Protein 6HX0 (pdb70)

Solvent-accessible surface area: 8229 Å² total; per-residue (Å²): 204,131,67,90,43,102,104,132,20,102,1,21,55,16,0,1,0,0,41,127,88,64,12,84,22,92,30,89,107,79,27,124,23,38,42,83,29,76,0,39,72,70,57,139,115,23,14,49,16,124,30,109,141,118,53,12,22,0,40,46,54,0,10,50,98,56,33,188,122,57,121,132,25,80,15,77,0,93,0,52,49,40,174,73,0,93,0,1,0,5,53,35,58,129,4,102,75,58,138,54,52,111,40,32,10,90,57,174,26,42,12,48,43,91,194,121,31,24,2,26,3,137,33,117,146,75,20,106,11,35,0,2,72,28,0,2,152

Foldseek 3Di:
DDDPQKDKFWFAQWWFFALDPFQLGDGPDTGGAFRKDWWAQDDDFWTWDADPNGITITGPQQWAFDDDADPVRITIIGGHGLVRGWFWKAQDPRQDDHDIDTDGTGHMAMWGCPVPSWTWGQDPVRGIIIGGPPGTD

Organism: Listeria phage A500 (NCBI:txid40522)

Nearest PDB structures (foldseek):
  6hx0-assembly1_A  TM=1.007E+00  e=9.014E-27  Listeria phage A500
  1xov-assembly1_A  TM=9.782E-01  e=1.762E-21  Listeria phage PSA
  6s4s-assembly1_A  TM=8.789E-01  e=5.516E-09  Listeria phage P35
  6s3y-assembly2_B  TM=8.662E-01  e=4.483E-09  Listeria phage P35
  2b86-assembly1_A  TM=5.298E-01  e=3.161E+00  Homo sapiens

CATH classification: 2.30.30.40 (+1 more: 2.30.30.40)

Secondary structure (DSSP, 8-state):
---TTEEEEEB-SEEEEBSSS-TTSPPSEEEETT-EEEEEE-SSSEEEEEETTEEEEEEGGGEEE-S---TT--EEEEEPPTTT--EEEESSTT-SSS-EEEE-TT-EEEEE--SSSSEEEEETTTEEEEE-TTTB-

Radius of gyration: 15.82 Å; Cα contacts (8 Å, |Δi|>4): 300; chains: 1; bounding box: 28×42×53 Å

Sequence (137 aa):
NTNSNRYEGKVIDSAPLLPKMDFKSSPFRMYKVGTEFLVYDHNQYWYKTYIDDKLYYMYKSFCDVVAKKDAKGRIKVRIKSAKDLRIPVWNNIKLNSGKIKWYAPNVKLAWYNYRRGYLELWYPNDGWYYTAEYFLK

InterPro domains:
  IPR009045 Peptidase M74/Hedgehog-like, zinc-binding domain superfamily [G3DSA:3.30.1380.10] (4-136)
  IPR009045 Peptidase M74/Hedgehog-like, zinc-binding domain superfamily [SSF55166] (19-138)
  IPR039561 Peptidase M15C [PF13539] (72-136)
  IPR041341 PSA endolysin, cell wall binding domain [PF18341] (157-215)
  IPR041341 PSA endolysin, cell wall binding domain [PF18341] (239-288)

Structure (mmCIF, N/CA/C/O backbone):
data_6HX0
#
_entry.id   6HX0
#
_cell.length_a   49.579
_cell.length_b   49.579
_cell.length_c   63.766
_cell.angle_alpha   90.000
_cell.angle_beta   90.000
_cell.angle_gamma   120.000
#
_symmetry.space_group_name_H-M   'P 32'
#
loop_
_entity.id
_entity.type
_entity.pdbx_description
1 polymer 'L-alanyl-D-glutamate peptidase'
2 water water
#
loop_
_atom_site.group_PDB
_atom_site.id
_atom_site.type_symbol
_atom_site.label_atom_id
_atom_site.label_alt_id
_atom_site.label_comp_id
_atom_site.label_asym_id
_atom_site.label_entity_id
_atom_site.label_seq_id
_atom_site.pdbx_PDB_ins_code
_atom_site.Cartn_x
_atom_site.Cartn_y
_atom_site.Cartn_z
_atom_site.occupancy
_atom_site.B_iso_or_equiv
_atom_site.auth_seq_id
_atom_site.auth_comp_id
_atom_site.auth_asym_id
_atom_site.auth_atom_id
_atom_site.pdbx_PDB_model_num
ATOM 1 N N . ASN A 1 27 ? 23.81624 67.18362 -31.19394 1.000 22.04151 153 ASN A N 1
ATOM 2 C CA . ASN A 1 27 ? 24.78236 67.64221 -30.20350 1.000 21.54530 153 ASN A CA 1
ATOM 3 C C . ASN A 1 27 ? 24.22811 67.52041 -28.79024 1.000 21.13496 153 ASN A C 1
ATOM 4 O O . ASN A 1 27 ? 24.96121 67.68053 -27.81371 1.000 20.84830 153 ASN A O 1
ATOM 9 N N . THR A 1 28 ? 22.93051 67.23448 -28.69592 1.000 21.14363 154 THR A N 1
ATOM 10 C CA . THR A 1 28 ? 22.25815 67.17376 -27.40451 1.000 20.77676 154 THR A CA 1
ATOM 11 C C . THR A 1 28 ? 22.91427 66.13915 -26.50109 1.000 20.45127 154 THR A C 1
ATOM 12 O O . THR A 1 28 ? 23.13538 64.99329 -26.90194 1.000 20.63544 154 THR A O 1
ATOM 16 N N . ASN A 1 29 ? 23.21878 66.54977 -25.27437 1.000 20.07056 155 ASN A N 1
ATOM 17 C CA . ASN A 1 29 ? 23.89746 65.68186 -24.31975 1.000 19.85298 155 ASN A CA 1
ATOM 18 C C . ASN A 1 29 ? 22.94283 64.59139 -23.85099 1.000 19.79785 155 ASN A C 1
ATOM 19 O O . ASN A 1 29 ? 22.03262 64.85061 -23.05745 1.000 19.65158 155 ASN A O 1
ATOM 24 N N . SER A 1 30 ? 23.14984 63.36589 -24.33891 1.000 19.94994 156 SER A N 1
ATOM 25 C CA . SER A 1 30 ? 22.30338 62.25073 -23.93244 1.000 19.91521 156 SER A CA 1
ATOM 26 C C . SER A 1 30 ? 22.55188 61.82964 -22.49081 1.000 19.47458 156 SER A C 1
ATOM 27 O O . SER A 1 30 ? 21.72201 61.11846 -21.91521 1.000 19.53817 156 SER A O 1
ATOM 30 N N . ASN A 1 31 ? 23.66763 62.24668 -21.89752 1.000 19.10396 157 ASN A N 1
ATOM 31 C CA . ASN A 1 31 ? 23.95662 61.94021 -20.50408 1.000 18.76056 157 ASN A CA 1
ATOM 32 C C . ASN A 1 31 ? 23.49806 63.03281 -19.54876 1.000 18.48066 157 ASN A C 1
ATOM 33 O O . ASN A 1 31 ? 23.60535 62.85376 -18.33041 1.000 18.24378 157 ASN A O 1
ATOM 38 N N . ARG A 1 32 ? 22.99963 64.15232 -20.06655 1.000 18.60530 158 ARG A N 1
ATOM 39 C CA . ARG A 1 32 ? 22.51167 65.24333 -19.23557 1.000 18.53018 158 ARG A CA 1
ATOM 40 C C . ARG A 1 32 ? 21.00935 65.10412 -19.03294 1.000 18.50478 158 ARG A C 1
ATOM 41 O O . ARG A 1 32 ? 20.26385 64.90080 -19.99560 1.000 18.73705 158 ARG A O 1
ATOM 49 N N . TYR A 1 33 ? 20.56936 65.21913 -17.78267 1.000 18.18430 159 TYR A N 1
ATOM 50 C CA . TYR A 1 33 ? 19.16900 65.04331 -17.43399 1.000 18.17552 159 TYR A CA 1
ATOM 51 C C . TYR A 1 33 ? 18.68509 66.21999 -16.59976 1.000 17.99635 159 TYR A C 1
ATOM 52 O O . TYR A 1 33 ? 19.46610 66.87697 -15.90613 1.000 17.77680 159 TYR A O 1
ATOM 61 N N . GLU A 1 34 ? 17.38090 66.47652 -16.67893 1.000 18.20936 160 GLU A N 1
ATOM 62 C CA . GLU A 1 34 ? 16.71956 67.50457 -15.88489 1.000 18.30720 160 GLU A CA 1
ATOM 63 C C . GLU A 1 34 ? 15.51804 66.87259 -15.20127 1.000 18.36938 160 GLU A C 1
ATOM 64 O O . GLU A 1 34 ? 14.61139 66.37358 -15.87599 1.000 18.92113 160 GLU A O 1
ATOM 70 N N . GLY A 1 35 ? 15.51089 66.89025 -13.87802 1.000 17.88902 161 GLY A N 1
ATOM 71 C CA . GLY A 1 35 ? 14.44775 66.27586 -13.10157 1.000 17.82804 161 GLY A CA 1
ATOM 72 C C . GLY A 1 35 ? 14.29665 66.94844 -11.75761 1.000 17.76239 161 GLY A C 1
ATOM 73 O O . GLY A 1 35 ? 14.58247 68.13957 -11.60790 1.000 17.77274 161 GLY A O 1
ATOM 74 N N . LYS A 1 36 ? 13.84380 66.17766 -10.77069 1.000 17.78951 162 LYS A N 1
ATOM 75 C CA . LYS A 1 36 ? 13.60857 66.68835 -9.42918 1.000 17.78584 162 LYS A CA 1
ATOM 76 C C . LYS A 1 36 ? 14.05174 65.64802 -8.41032 1.000 17.75840 162 LYS A C 1
ATOM 77 O O . LYS A 1 36 ? 14.38954 64.51208 -8.75315 1.000 17.88123 162 LYS A O 1
ATOM 83 N N . VAL A 1 37 ? 14.04469 66.05025 -7.14291 1.000 17.58035 163 VAL A N 1
ATOM 84 C CA . VAL A 1 37 ? 14.43008 65.16321 -6.05160 1.000 17.31708 163 VAL A CA 1
ATOM 85 C C . VAL A 1 37 ? 13.27590 64.22087 -5.73871 1.000 17.40508 163 VAL A C 1
ATOM 86 O O . VAL A 1 37 ? 12.11377 64.63752 -5.66377 1.000 17.62420 163 VAL A O 1
ATOM 90 N N . ILE A 1 38 ? 13.59479 62.93998 -5.55469 1.000 17.32545 164 ILE A N 1
ATOM 91 C CA . ILE A 1 38 ? 12.58573 61.90726 -5.34014 1.000 17.43069 164 ILE A CA 1
ATOM 92 C C . ILE A 1 38 ? 11.91763 62.08630 -3.98408 1.000 17.47738 164 ILE A C 1
ATOM 93 O O . ILE A 1 38 ? 12.41658 62.81699 -3.12111 1.000 17.39374 164 ILE A O 1
ATOM 98 N N . ASP A 1 39 ? 10.78520 61.41125 -3.78904 1.000 17.65803 165 ASP A N 1
ATOM 99 C CA . ASP A 1 39 ? 10.07240 61.44720 -2.51869 1.000 17.69562 165 ASP A CA 1
ATOM 100 C C . ASP A 1 39 ? 10.07218 60.06651 -1.87536 1.000 17.56147 165 ASP A C 1
ATOM 101 O O . ASP A 1 39 ? 9.03391 59.58901 -1.40790 1.000 17.72150 165 ASP A O 1
ATOM 106 N N . SER A 1 40 ? 11.23241 59.41602 -1.85150 1.000 17.44319 166 SER A N 1
ATOM 107 C CA . SER A 1 40 ? 11.34245 58.08179 -1.28444 1.000 17.45486 166 SER A CA 1
ATOM 108 C C . SER A 1 40 ? 12.71265 57.91712 -0.64462 1.000 17.20930 166 SER A C 1
ATOM 109 O O . SER A 1 40 ? 13.65125 58.66252 -0.93589 1.000 17.05645 166 SER A O 1
ATOM 112 N N . ALA A 1 41 ? 12.81297 56.92602 0.24101 1.000 17.24268 167 ALA A N 1
ATOM 113 C CA . ALA A 1 41 ? 14.05324 56.60315 0.92026 1.000 17.18675 167 ALA A CA 1
ATOM 114 C C . ALA A 1 41 ? 14.48331 55.18170 0.58206 1.000 14.25428 167 ALA A C 1
ATOM 115 O O . ALA A 1 41 ? 13.64079 54.28131 0.50321 1.000 14.77595 167 ALA A O 1
ATOM 117 N N . PRO A 1 42 ? 15.77690 54.94840 0.37757 1.000 17.35521 168 PRO A N 1
ATOM 118 C CA . PRO A 1 42 ? 16.22618 53.62527 -0.06543 1.000 17.67997 168 PRO A CA 1
ATOM 119 C C . PRO A 1 42 ? 16.39331 52.64937 1.08825 1.000 18.08250 168 PRO A C 1
ATOM 120 O O . PRO A 1 42 ? 16.91072 52.99103 2.15469 1.000 18.05799 168 PRO A O 1
ATOM 124 N N . LEU A 1 43 ? 15.94640 51.41805 0.85904 1.000 18.53114 169 LEU A N 1
ATOM 125 C CA . LEU A 1 43 ? 16.20236 50.30058 1.76399 1.000 18.92641 169 LEU A CA 1
ATOM 126 C C . LEU A 1 43 ? 17.40030 49.54474 1.19963 1.000 19.33260 169 LEU A C 1
ATOM 127 O O . LEU A 1 43 ? 17.25231 48.68100 0.33165 1.000 19.54425 169 LEU A O 1
ATOM 132 N N . LEU A 1 44 ? 18.59280 49.87847 1.69464 1.000 19.55014 170 LEU A N 1
ATOM 133 C CA . LEU A 1 44 ? 19.86130 49.42265 1.14912 1.000 19.93336 170 LEU A CA 1
ATOM 134 C C . LEU A 1 44 ? 20.27085 48.07758 1.74302 1.000 20.64783 170 LEU A C 1
ATOM 135 O O . LEU A 1 44 ? 19.96754 47.78218 2.90300 1.000 20.82213 170 LEU A O 1
ATOM 140 N N . PRO A 1 45 ? 20.96305 47.24669 0.95915 1.000 21.11772 171 PRO A N 1
ATOM 141 C CA . PRO A 1 45 ? 21.42879 45.95495 1.47919 1.000 21.75275 171 PRO A CA 1
ATOM 142 C C . PRO A 1 45 ? 22.65132 46.10236 2.36957 1.000 22.23769 171 PRO A C 1
ATOM 143 O O . PRO A 1 45 ? 22.89488 45.27237 3.25115 1.000 22.61295 171 PRO A O 1
ATOM 147 N N . LYS A 1 46 ? 23.43248 47.15330 2.13463 1.000 22.30988 172 LYS A N 1
ATOM 148 C CA . LYS A 1 46 ? 24.60140 47.47151 2.93826 1.000 22.55344 172 LYS A CA 1
ATOM 149 C C . LYS A 1 46 ? 24.47704 48.90152 3.44543 1.000 22.24757 172 LYS A C 1
ATOM 150 O O . LYS A 1 46 ? 23.60569 49.66412 3.01962 1.000 22.04480 172 LYS A O 1
ATOM 156 N N . MET A 1 47 ? 25.36433 49.26500 4.37103 1.000 22.30684 173 MET A N 1
ATOM 157 C CA . MET A 1 47 ? 25.41919 50.62795 4.89807 1.000 22.08306 173 MET A CA 1
ATOM 158 C C . MET A 1 47 ? 26.22880 51.52200 3.95513 1.000 21.70754 173 MET A C 1
ATOM 159 O O . MET A 1 47 ? 27.20484 52.16979 4.33186 1.000 21.85758 173 MET A O 1
ATOM 164 N N . ASP A 1 48 ? 25.79125 51.54439 2.69836 1.000 21.30129 174 ASP A N 1
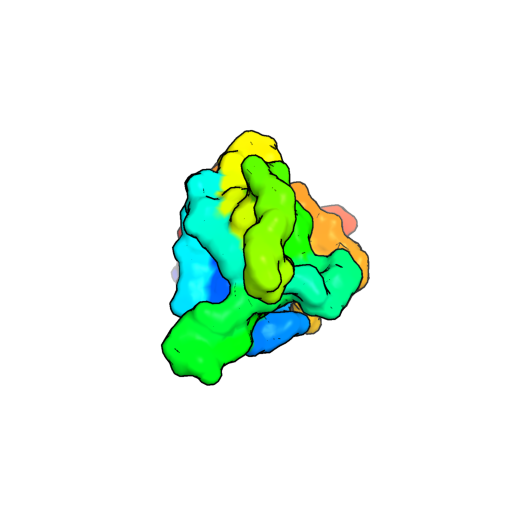ATOM 165 C CA . ASP A 1 48 ? 26.49046 52.26732 1.64250 1.000 20.90369 174 ASP A CA 1
ATOM 166 C C . ASP A 1 48 ? 25.45896 52.78085 0.65217 1.000 20.24951 174 ASP A C 1
ATOM 167 O O . ASP A 1 48 ? 24.69743 51.99071 0.08704 1.000 20.24091 174 ASP A O 1
ATOM 172 N N . PHE A 1 49 ? 25.43402 54.09870 0.44364 1.000 19.76207 175 PHE A N 1
ATOM 173 C CA . PHE A 1 49 ? 24.48371 54.68287 -0.49481 1.000 19.39918 175 PHE A CA 1
ATOM 174 C C . PHE A 1 49 ? 24.80208 54.32810 -1.94080 1.000 19.43087 175 PHE A C 1
ATOM 175 O O . PHE A 1 49 ? 23.94105 54.49657 -2.81035 1.000 19.33949 175 PHE A O 1
ATOM 183 N N . LYS A 1 50 ? 26.01009 53.84495 -2.21793 1.000 19.67634 176 LYS A N 1
ATOM 184 C CA . LYS A 1 50 ? 26.38851 53.43410 -3.56266 1.000 19.86518 176 LYS A CA 1
ATOM 185 C C . LYS A 1 50 ? 25.92818 52.02194 -3.90070 1.000 20.02447 176 LYS A C 1
ATOM 186 O O . LYS A 1 50 ? 26.27400 51.51449 -4.97189 1.000 20.39637 176 LYS A O 1
ATOM 192 N N . SER A 1 51 ? 25.16606 51.38107 -3.02201 1.000 19.80694 177 SER A N 1
ATOM 193 C CA . SER A 1 51 ? 24.64948 50.04630 -3.27678 1.000 19.87181 177 SER A CA 1
ATOM 194 C C . SER A 1 51 ? 23.25037 50.12105 -3.87976 1.000 20.07455 177 SER A C 1
ATOM 195 O O . SER A 1 51 ? 22.53582 51.11507 -3.73546 1.000 19.93749 177 SER A O 1
ATOM 198 N N . SER A 1 52 ? 22.86792 49.05130 -4.56299 1.000 20.55414 178 SER A N 1
ATOM 199 C CA . SER A 1 52 ? 21.55553 48.99215 -5.19743 1.000 20.72595 178 SER A CA 1
ATOM 200 C C . SER A 1 52 ? 20.47683 48.77863 -4.14502 1.000 20.46830 178 SER A C 1
ATOM 201 O O . SER A 1 52 ? 20.48175 47.74118 -3.47027 1.000 20.53567 178 SER A O 1
ATOM 204 N N . PRO A 1 53 ? 19.53992 49.70994 -3.97488 1.000 20.23543 179 PRO A N 1
ATOM 205 C CA . PRO A 1 53 ? 18.52247 49.54848 -2.93006 1.000 20.17693 179 PRO A CA 1
ATOM 206 C C . PRO A 1 53 ? 17.62109 48.35601 -3.20670 1.000 20.39650 179 PRO A C 1
ATOM 207 O O . PRO A 1 53 ? 17.24268 48.08775 -4.34880 1.000 20.40707 179 PRO A O 1
ATOM 211 N N . PHE A 1 54 ? 17.28095 47.63456 -2.13829 1.000 20.62275 180 PHE A N 1
ATOM 212 C CA . PHE A 1 54 ? 16.33426 46.53373 -2.26783 1.000 21.10439 180 PHE A CA 1
ATOM 213 C C . PHE A 1 54 ? 14.92891 47.05182 -2.54218 1.000 21.17128 180 PHE A C 1
ATOM 214 O O . PHE A 1 54 ? 14.20467 46.49020 -3.37175 1.000 21.56682 180 PHE A O 1
ATOM 222 N N . ARG A 1 55 ? 14.52861 48.12142 -1.85747 1.000 20.83805 181 ARG A N 1
ATO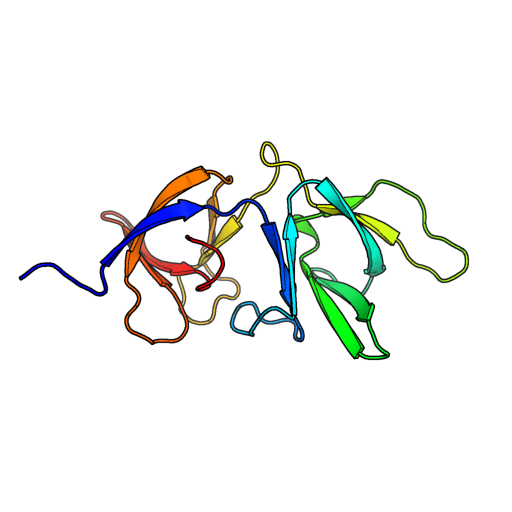M 223 C CA . ARG A 1 55 ? 13.22623 48.73846 -2.05545 1.000 20.64168 181 ARG A CA 1
ATOM 224 C C . ARG A 1 55 ? 13.36488 50.24907 -1.93754 1.000 19.96958 181 ARG A C 1
ATOM 225 O O . ARG A 1 55 ? 14.34603 50.76440 -1.39643 1.000 19.64463 181 ARG A O 1
ATOM 233 N N . MET A 1 56 ? 12.36302 50.95503 -2.45660 1.000 19.86276 182 MET A N 1
ATOM 234 C CA . MET A 1 56 ? 12.26602 52.40543 -2.34691 1.000 19.50411 182 MET A CA 1
ATOM 235 C C . MET A 1 56 ? 10.97875 52.73529 -1.60680 1.000 19.38152 182 MET A C 1
ATOM 236 O O . MET A 1 56 ? 9.88409 52.45437 -2.10599 1.000 19.52062 182 MET A O 1
ATOM 241 N N . TYR A 1 57 ? 11.10982 53.32406 -0.42029 1.000 19.20248 183 TYR A N 1
ATOM 242 C CA . TYR A 1 57 ? 9.98031 53.55221 0.47463 1.000 19.33918 183 TYR A CA 1
ATOM 243 C C . TYR A 1 57 ? 9.48428 54.98415 0.31266 1.000 19.26618 183 TYR A C 1
ATOM 244 O O . TYR A 1 57 ? 10.17355 55.93461 0.69518 1.000 19.05085 183 TYR A O 1
ATOM 253 N N . LYS A 1 58 ? 8.28153 55.12773 -0.24009 1.000 19.52325 184 LYS A N 1
ATOM 254 C CA . LYS A 1 58 ? 7.66817 56.43191 -0.43858 1.000 19.49054 184 LYS A CA 1
ATOM 255 C C . LYS A 1 58 ? 7.49536 57.15306 0.89890 1.000 19.34139 184 LYS A C 1
ATOM 256 O O . LYS A 1 58 ? 7.49475 56.54234 1.97153 1.000 19.53304 184 LYS A O 1
ATOM 262 N N . VAL A 1 59 ? 7.36796 58.48105 0.82273 1.000 19.05680 185 VAL A N 1
ATOM 263 C CA . VAL A 1 59 ? 7.14717 59.28307 2.01908 1.000 18.58051 185 VAL A CA 1
ATOM 264 C C . VAL A 1 59 ? 5.88770 58.81158 2.73364 1.000 18.76046 185 VAL A C 1
ATOM 265 O O . VAL A 1 59 ? 4.85184 58.54738 2.10929 1.000 18.96661 185 VAL A O 1
ATOM 269 N N . GLY A 1 60 ? 5.97848 58.68979 4.05451 1.000 18.52806 186 GLY A N 1
ATOM 270 C CA . GLY A 1 60 ? 4.86648 58.22430 4.85503 1.000 18.68826 186 GLY A CA 1
ATOM 271 C C . GLY A 1 60 ? 4.73653 56.72327 4.98030 1.000 18.64763 186 GLY A C 1
ATOM 272 O O . GLY A 1 60 ? 3.73317 56.25144 5.52841 1.000 18.90903 186 GLY A O 1
ATOM 273 N N . THR A 1 61 ? 5.71085 55.95794 4.49330 1.000 18.36350 187 THR A N 1
ATOM 274 C CA . THR A 1 61 ? 5.66005 54.50528 4.58929 1.000 18.44137 187 THR A CA 1
ATOM 275 C C . THR A 1 61 ? 6.06471 54.06005 5.98854 1.000 18.28723 187 THR A C 1
ATOM 276 O O . THR A 1 61 ? 7.11335 54.46504 6.49898 1.000 18.07397 187 THR A O 1
ATOM 280 N N . GLU A 1 62 ? 5.23719 53.22027 6.60236 1.000 18.46034 188 GLU A N 1
ATOM 281 C CA . GLU A 1 62 ? 5.47753 52.72792 7.95070 1.000 18.43176 188 GLU A CA 1
ATOM 282 C C . GLU A 1 62 ? 6.04422 51.31509 7.90468 1.000 18.32586 188 GLU 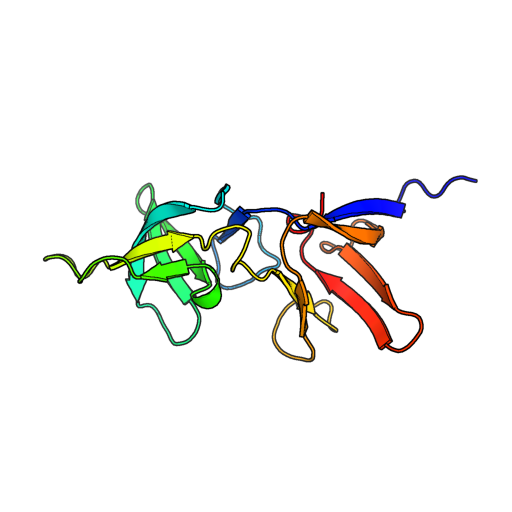A C 1
ATOM 283 O O . GLU A 1 62 ? 5.59987 50.48135 7.10984 1.000 18.55639 188 GLU A O 1
ATOM 289 N N . PHE A 1 63 ? 7.02634 51.05344 8.76494 1.000 18.07956 189 PHE A N 1
ATOM 290 C CA . PHE A 1 63 ? 7.67436 49.75048 8.82320 1.000 18.04932 189 PHE A CA 1
ATOM 291 C C . PHE A 1 63 ? 8.43969 49.64001 10.13373 1.000 18.02282 189 PHE A C 1
ATOM 292 O O . PHE A 1 63 ? 8.67676 50.63612 10.82180 1.000 17.94008 189 PHE A O 1
ATOM 300 N N . LEU A 1 64 ? 8.82143 48.41039 10.46845 1.000 18.26655 190 LEU A N 1
ATOM 301 C CA . LEU A 1 64 ? 9.52463 48.11187 11.70825 1.000 18.43274 190 LEU A CA 1
ATOM 302 C C . LEU A 1 64 ? 11.00966 47.91098 11.44012 1.000 18.51307 190 LEU A C 1
ATOM 303 O O . LEU A 1 64 ? 11.39235 47.24860 10.47150 1.000 18.57294 190 LEU A O 1
ATOM 308 N N . VAL A 1 65 ? 11.84464 48.48064 12.31037 1.000 18.65006 191 VAL A N 1
ATOM 309 C CA . VAL A 1 65 ? 13.29470 48.38553 12.19672 1.000 18.78141 191 VAL A CA 1
ATOM 310 C C . VAL A 1 65 ? 13.89241 48.21403 13.58745 1.000 18.99774 191 VAL A C 1
ATOM 311 O O . VAL A 1 65 ? 13.22752 48.40571 14.60669 1.000 19.03542 191 VAL A O 1
ATOM 315 N N . TYR A 1 66 ? 15.16907 47.84612 13.61257 1.000 19.26268 192 TYR A N 1
ATOM 316 C CA . TYR A 1 66 ? 15.96096 47.78067 14.82951 1.000 19.68078 192 TYR A CA 1
ATOM 317 C C . TYR A 1 66 ? 16.97769 48.91394 14.83902 1.000 19.90472 192 TYR A C 1
ATOM 318 O O . TYR A 1 66 ? 17.29544 49.50273 13.80242 1.000 19.66914 192 TYR A O 1
ATOM 327 N N . ASP A 1 67 ? 17.49470 49.21107 16.02728 1.000 20.53456 193 ASP A N 1
ATOM 328 C CA . ASP A 1 67 ? 18.53889 50.21691 16.18752 1.000 20.91420 193 ASP A CA 1
ATOM 329 C C . ASP A 1 67 ? 19.89086 49.53833 16.00000 1.000 21.42795 193 ASP A C 1
ATOM 330 O O . ASP A 1 67 ? 20.34177 48.78474 16.86866 1.000 21.96202 193 ASP A O 1
ATOM 335 N N . HIS A 1 68 ? 20.53706 49.80386 14.86558 1.000 21.38859 194 HIS A N 1
ATOM 336 C CA . HIS A 1 68 ? 21.82737 49.19299 14.56415 1.000 21.77369 194 HIS A CA 1
ATOM 337 C C . HIS A 1 68 ? 22.98074 50.00527 15.14754 1.000 22.00068 194 HIS A C 1
ATOM 338 O O . HIS A 1 68 ? 23.71355 49.52037 16.01496 1.000 22.18196 194 HIS A O 1
ATOM 345 N N . ASN A 1 69 ? 23.15535 51.24008 14.67818 1.000 22.10805 195 ASN A N 1
ATOM 346 C CA . ASN A 1 69 ? 24.21793 52.09232 15.19580 1.000 22.57871 195 ASN A CA 1
ATOM 347 C C . ASN A 1 69 ? 23.77754 53.54867 15.27069 1.000 22.44569 195 ASN A C 1
ATOM 348 O O . ASN A 1 69 ? 22.59527 53.84085 15.47656 1.000 22.30345 195 ASN A O 1
ATOM 353 N N . GLN A 1 70 ? 24.72875 54.46691 15.09518 1.000 22.52085 196 GLN A N 1
ATOM 354 C CA . GLN A 1 70 ? 24.43733 55.88626 15.26496 1.000 22.50409 196 GLN A CA 1
ATOM 355 C C . GLN A 1 70 ? 23.60871 56.43213 14.10834 1.000 21.91689 196 GLN A C 1
ATOM 356 O O . GLN A 1 70 ? 22.73834 57.28713 14.31127 1.000 21.96026 196 GLN A O 1
ATOM 362 N N . TYR A 1 71 ? 23.85555 55.94769 12.89177 1.000 21.43874 197 TYR A N 1
ATOM 363 C CA . TYR A 1 71 ? 23.24872 56.51588 11.69545 1.000 20.80898 197 TYR A CA 1
ATOM 364 C C . TYR A 1 71 ? 22.19548 55.63412 11.04580 1.000 20.14022 197 TYR A C 1
ATOM 365 O O . TYR A 1 71 ? 21.28698 56.16160 10.40185 1.000 19.97528 197 TYR A O 1
ATOM 374 N N . TRP A 1 72 ? 22.28876 54.31531 11.18871 1.000 19.81788 198 TRP A N 1
ATOM 375 C CA . TRP A 1 72 ? 21.50973 53.39182 10.37745 1.000 19.29712 198 TRP A CA 1
ATOM 376 C C . TRP A 1 72 ? 20.56212 52.56158 11.23034 1.000 19.48122 198 TRP A C 1
ATOM 377 O O . TRP A 1 72 ? 20.90013 52.16013 12.34830 1.000 19.66195 198 TRP A O 1
ATOM 388 N N . TYR A 1 73 ? 19.37359 52.31094 10.68613 1.000 19.52219 199 TYR A N 1
ATOM 389 C CA . TYR A 1 73 ? 18.46363 51.30403 11.20210 1.000 19.80938 199 TYR A CA 1
ATOM 390 C C . TYR A 1 73 ? 18.78200 49.96104 10.54753 1.000 20.45424 199 TYR A C 1
ATOM 391 O O . TYR A 1 73 ? 19.70990 49.83719 9.74505 1.000 20.51864 199 TYR A O 1
ATOM 400 N N . LYS A 1 74 ? 17.99775 48.94045 10.88230 1.000 21.03684 200 LYS A N 1
ATOM 401 C CA . LYS A 1 74 ? 18.16115 47.63585 10.25795 1.000 21.68974 200 LYS A CA 1
ATOM 402 C C . LYS A 1 74 ? 16.85939 46.85992 10.38587 1.000 22.50318 200 LYS A C 1
ATOM 403 O O . LYS A 1 74 ? 16.13023 47.00193 11.37038 1.000 22.60217 200 LYS A O 1
ATOM 409 N N . THR A 1 75 ? 16.57655 46.04338 9.37360 1.000 23.30828 201 THR A N 1
ATOM 410 C CA . THR A 1 75 ? 15.37013 45.23083 9.35498 1.000 24.20343 201 THR A CA 1
ATOM 411 C C . THR A 1 75 ? 15.65859 43.94378 8.59721 1.000 25.23141 201 THR A C 1
ATOM 412 O O . THR A 1 75 ? 16.64147 43.84190 7.85891 1.000 25.20940 201 THR A O 1
ATOM 416 N N . TYR A 1 76 ? 14.78814 42.95627 8.79065 1.000 26.32988 202 TYR A N 1
ATOM 417 C CA . TYR A 1 76 ? 14.95274 41.63436 8.19880 1.000 27.51387 202 TYR A CA 1
ATOM 418 C C . TYR A 1 76 ? 13.80203 41.36598 7.24050 1.000 28.70368 202 TYR A C 1
ATOM 419 O O . TYR A 1 76 ? 12.63325 41.41500 7.63823 1.000 28.69661 202 TYR A O 1
ATOM 428 N N . ILE A 1 77 ? 14.13528 41.08535 5.98313 1.000 29.80543 203 ILE A N 1
ATOM 429 C CA . ILE A 1 77 ? 13.16274 40.71737 4.96075 1.000 31.06172 203 ILE A CA 1
ATOM 430 C C . ILE A 1 77 ? 13.66490 39.45165 4.28331 1.000 32.43677 203 ILE A C 1
ATOM 431 O O . ILE A 1 77 ? 14.77400 39.43859 3.73584 1.000 32.45879 203 ILE A O 1
ATOM 436 N N . ASP A 1 78 ? 12.85391 38.39236 4.32267 1.000 33.68318 204 ASP A N 1
ATOM 437 C CA . ASP A 1 78 ? 13.22476 37.09130 3.76208 1.000 34.52496 204 ASP A CA 1
ATOM 438 C C . ASP A 1 78 ? 14.52894 36.58010 4.37124 1.000 34.57627 204 ASP A C 1
ATOM 439 O O . ASP A 1 78 ? 15.39381 36.04664 3.67256 1.000 34.97985 204 ASP A O 1
ATOM 444 N N . ASP A 1 79 ? 14.66766 36.75190 5.68860 1.000 33.59749 205 ASP A N 1
ATOM 445 C CA . ASP A 1 79 ? 15.86529 36.35264 6.43002 1.000 32.83079 205 ASP A CA 1
ATOM 446 C C . ASP A 1 79 ? 17.11830 37.04021 5.89261 1.000 31.64559 205 ASP A C 1
ATOM 447 O O . ASP A 1 79 ? 18.20902 36.46474 5.90216 1.000 31.99906 205 ASP A O 1
ATOM 452 N N . LYS A 1 80 ? 16.97102 38.27572 5.41604 1.000 30.26223 206 LYS A N 1
ATOM 453 C CA . LYS A 1 80 ? 18.08457 39.07419 4.92445 1.000 29.04098 206 LYS A CA 1
ATOM 454 C C . LYS A 1 80 ? 18.04231 40.44418 5.58211 1.000 27.42461 206 LYS A C 1
ATOM 455 O O . LYS A 1 80 ? 16.96457 41.00652 5.79521 1.000 27.16848 206 LYS A O 1
ATOM 461 N N . LEU A 1 81 ? 19.21813 40.97968 5.89316 1.000 26.33958 207 LEU A N 1
ATOM 462 C CA . LEU A 1 81 ? 19.34337 42.22402 6.64005 1.000 25.02157 207 LEU A CA 1
ATOM 463 C C . LEU A 1 81 ? 19.50054 43.39186 5.67359 1.000 23.67792 207 LEU A C 1
ATOM 464 O O . LEU A 1 81 ? 20.41637 43.39890 4.84419 1.000 23.79777 207 LEU A O 1
ATOM 469 N N . TYR A 1 82 ? 18.61005 44.37387 5.78642 1.000 22.32605 208 TYR A N 1
ATOM 470 C CA . TYR A 1 82 ? 18.67285 45.59809 5.00425 1.000 20.99789 208 TYR A CA 1
ATOM 471 C C . TYR A 1 82 ? 18.72256 46.79450 5.94465 1.000 20.06954 208 TYR A C 1
ATOM 472 O O . TYR A 1 82 ? 18.24768 46.72897 7.08206 1.000 20.08488 208 TYR A O 1
ATOM 481 N N . TYR A 1 83 ? 19.30196 47.89003 5.46227 1.000 19.29651 209 TYR A N 1
ATOM 482 C CA . TYR A 1 83 ? 19.57878 49.05251 6.29026 1.000 18.61134 209 TYR A CA 1
ATOM 483 C C . TYR A 1 83 ? 18.79339 50.26258 5.80203 1.000 18.06244 209 TYR A C 1
ATOM 484 O O . TYR A 1 83 ? 18.38909 50.34472 4.63913 1.000 18.08187 209 TYR A O 1
ATOM 493 N N . MET A 1 84 ? 18.58509 51.20757 6.71692 1.000 17.64517 210 MET A N 1
ATOM 494 C CA . MET A 1 84 ? 17.83577 52.42195 6.42587 1.000 17.26687 210 MET A CA 1
ATOM 495 C C . MET A 1 84 ? 18.41824 53.56391 7.24298 1.000 16.84345 210 MET A C 1
ATOM 496 O O . MET A 1 84 ? 18.63345 53.41805 8.44982 1.000 16.95302 210 MET A O 1
ATOM 501 N N . TYR A 1 85 ? 18.67481 54.68934 6.58215 1.000 16.42909 211 TYR A N 1
ATOM 502 C CA . TYR A 1 85 ? 19.22075 55.85297 7.26533 1.000 16.14487 211 TYR A CA 1
ATOM 503 C C . TYR A 1 85 ? 18.19906 56.42293 8.24203 1.000 16.01699 211 TYR A C 1
ATOM 504 O O . TYR A 1 85 ? 17.01640 56.55947 7.91891 1.000 16.00975 211 TYR A O 1
ATOM 513 N N . LYS A 1 86 ? 18.66544 56.75838 9.44804 1.000 16.06929 212 LYS A N 1
ATOM 514 C CA . LYS A 1 86 ? 17.74858 57.17090 10.50724 1.000 16.08321 212 LYS A CA 1
ATOM 515 C C . LYS A 1 86 ? 17.13340 58.53575 10.22397 1.000 15.93573 212 LYS A C 1
ATOM 516 O O . LYS A 1 86 ? 15.96002 58.76712 10.53716 1.000 16.04457 212 LYS A O 1
ATOM 522 N N . SER A 1 87 ? 17.90441 59.45317 9.63576 1.000 15.78976 213 SER A N 1
ATOM 523 C CA . SER A 1 87 ? 17.41854 60.81116 9.41618 1.000 15.75109 213 SER A CA 1
ATOM 524 C C . SER A 1 87 ? 16.30883 60.88746 8.37526 1.000 15.53989 213 SER A C 1
ATOM 525 O O . SER A 1 87 ? 15.74722 61.96999 8.17592 1.000 15.52107 213 SER A O 1
ATOM 528 N N . PHE A 1 88 ? 15.98402 59.78126 7.70838 1.000 15.51846 214 PHE A N 1
ATOM 529 C CA . PHE A 1 88 ? 14.86965 59.74311 6.77252 1.000 15.66102 214 PHE A CA 1
ATOM 530 C C . PHE A 1 88 ? 13.55294 59.35546 7.43192 1.000 15.99185 214 PHE A C 1
ATOM 531 O O . PHE A 1 88 ? 12.50112 59.48060 6.79577 1.000 15.91925 214 PHE A O 1
ATOM 539 N N . CYS A 1 89 ? 13.58096 58.89635 8.67991 1.000 16.51169 215 CYS A N 1
ATOM 540 C CA . CYS A 1 89 ? 12.42475 58.28706 9.31738 1.000 17.01793 215 CYS A CA 1
ATOM 541 C C . CYS A 1 89 ? 11.91779 59.12646 10.48304 1.000 17.49657 215 CYS A C 1
ATOM 542 O O . CYS A 1 89 ? 12.62771 59.97174 11.03453 1.000 17.45892 215 CYS A O 1
ATOM 545 N N . ASP A 1 90 ? 10.66463 58.86794 10.85044 1.000 18.03234 216 ASP A N 1
ATOM 546 C CA . ASP A 1 90 ? 10.02991 59.44556 12.02669 1.000 18.64734 216 ASP A CA 1
ATOM 547 C C . ASP A 1 90 ? 9.61991 58.31661 12.95976 1.000 19.11322 216 ASP A C 1
ATOM 548 O O . ASP A 1 90 ? 8.97644 57.35537 12.52697 1.000 19.12630 216 ASP A O 1
ATOM 553 N N . VAL A 1 91 ? 9.99194 58.43021 14.23069 1.000 19.62810 217 VAL A N 1
ATOM 554 C CA . VAL A 1 91 ? 9.59571 57.44524 15.23212 1.000 20.17478 217 VAL A CA 1
ATOM 555 C C . VAL A 1 91 ? 8.16230 57.73993 15.65656 1.000 20.65119 217 VAL A C 1
ATOM 556 O O . VAL A 1 91 ? 7.85583 58.84281 16.12112 1.000 20.81713 217 VAL A O 1
ATOM 560 N N . VAL A 1 92 ? 7.27943 56.75528 15.49481 1.000 20.97727 218 VAL A N 1
ATOM 561 C CA . VAL A 1 92 ? 5.85585 56.93535 15.74715 1.000 21.38527 218 VAL A CA 1
ATOM 562 C C . VAL A 1 92 ? 5.31516 55.98338 16.80265 1.000 21.67022 218 VAL A C 1
ATOM 563 O O . VAL A 1 92 ? 4.11979 56.03590 17.10760 1.000 21.83785 218 VAL A O 1
ATOM 567 N N . ALA A 1 93 ? 6.15080 55.11916 17.37461 1.000 21.69029 219 ALA A N 1
ATOM 568 C CA . ALA A 1 93 ? 5.68391 54.18296 18.38777 1.000 21.94672 219 ALA A CA 1
ATOM 569 C C . ALA A 1 93 ? 6.86846 53.69374 19.20667 1.000 22.18096 219 ALA A C 1
ATOM 570 O O . ALA A 1 93 ? 8.01658 53.72620 18.75641 1.000 21.86156 219 ALA A O 1
ATOM 572 N N . LYS A 1 94 ? 6.56915 53.24020 20.42047 1.000 22.49437 220 LYS A N 1
ATOM 573 C CA . LYS A 1 94 ? 7.57756 52.64852 21.28243 1.000 22.64435 220 LYS A CA 1
ATOM 574 C C . LYS A 1 94 ? 7.91434 51.23684 20.80965 1.000 22.34747 220 LYS A C 1
ATOM 575 O O . LYS A 1 94 ? 7.17947 50.62157 20.03230 1.000 22.80886 220 LYS A O 1
ATOM 581 N N . LYS A 1 95 ? 9.04535 50.72564 21.29062 1.000 21.86731 221 LYS A N 1
ATOM 582 C CA . LYS A 1 95 ? 9.50775 49.41261 20.86222 1.000 21.35850 221 LYS A CA 1
ATOM 583 C C . LYS A 1 95 ? 8.53090 48.32754 21.30124 1.000 21.04580 221 LYS A C 1
ATOM 584 O O . LYS A 1 95 ? 7.78877 48.48253 22.27476 1.000 21.01736 221 LYS A O 1
ATOM 590 N N . ASP A 1 96 ? 8.53465 47.21886 20.56681 1.000 20.66193 222 ASP A N 1
ATOM 591 C CA . ASP A 1 96 ? 7.69580 46.07359 20.87316 1.000 20.65684 222 ASP A CA 1
ATOM 592 C C . ASP A 1 96 ? 8.51416 45.01629 21.60976 1.000 20.73299 222 ASP A C 1
ATOM 593 O O . ASP A 1 96 ? 9.69547 45.20478 21.90905 1.000 20.63406 222 ASP A O 1
ATOM 598 N N . ALA A 1 97 ? 7.87124 43.88034 21.89303 1.000 20.85046 223 ALA A N 1
ATOM 599 C CA . ALA A 1 97 ? 8.51914 42.81294 22.64747 1.000 21.07266 223 ALA A CA 1
ATOM 600 C C . ALA A 1 97 ? 9.77956 42.29513 21.96758 1.000 20.78784 223 ALA A C 1
ATOM 601 O O . ALA A 1 97 ? 10.65823 41.75140 22.64579 1.000 20.97399 223 ALA A O 1
ATOM 603 N N . LYS A 1 98 ? 9.89088 42.44837 20.65093 1.000 20.40434 224 LYS A N 1
ATOM 604 C CA . LYS A 1 98 ? 11.07645 42.01451 19.92671 1.000 20.25158 224 LYS A CA 1
ATOM 605 C C . LYS A 1 98 ? 12.16118 43.08137 19.86435 1.000 19.89196 224 LYS A C 1
ATOM 606 O O . LYS A 1 98 ? 13.29307 42.76866 19.47837 1.000 20.10180 224 LYS A O 1
ATOM 612 N N . GLY A 1 99 ? 11.85085 44.31873 20.24154 1.000 19.52896 225 GLY A N 1
ATOM 613 C CA . GLY A 1 99 ? 12.79144 45.41244 20.13144 1.000 17.18991 225 GLY A CA 1
ATOM 614 C C . GLY A 1 99 ? 12.68249 46.21913 18.85901 1.000 16.83104 225 GLY A C 1
ATOM 615 O O . GLY A 1 99 ? 13.55825 47.05211 18.59626 1.000 18.32326 225 GLY A O 1
ATOM 616 N N . ARG A 1 100 ? 11.63942 46.00156 18.06327 1.000 16.76927 226 ARG A N 1
ATOM 617 C CA . ARG A 1 100 ? 11.48058 46.70303 16.79875 1.000 17.17540 226 ARG A CA 1
ATOM 618 C C . ARG A 1 100 ? 10.87395 48.08195 17.01703 1.000 17.06012 226 ARG A C 1
ATOM 619 O O . ARG A 1 100 ? 9.93688 48.24879 17.80293 1.000 17.31502 226 ARG A O 1
ATOM 627 N N . ILE A 1 101 ? 11.41274 49.06950 16.30941 1.000 16.03055 227 ILE A N 1
ATOM 628 C CA . ILE A 1 101 ? 10.92126 50.44009 16.35957 1.000 17.53463 227 ILE A CA 1
ATOM 629 C C . ILE A 1 101 ? 10.02451 50.66689 15.15175 1.000 17.46747 227 ILE A C 1
ATOM 630 O O . ILE A 1 101 ? 10.45246 50.47715 14.00699 1.000 17.20869 227 ILE A O 1
ATOM 635 N N . LYS A 1 102 ? 8.78180 51.07076 15.40177 1.000 17.76302 228 LYS A N 1
ATOM 636 C CA . LYS A 1 102 ? 7.85890 51.41859 14.32738 1.000 17.85590 228 LYS A CA 1
ATOM 637 C C . LYS A 1 102 ? 8.20160 52.81953 13.83758 1.000 17.83837 228 LYS A C 1
ATOM 638 O O . LYS A 1 102 ? 7.95848 53.80833 14.53694 1.000 17.87077 228 LYS A O 1
ATOM 644 N N . VAL A 1 103 ? 8.77521 52.90798 12.64315 1.000 17.84126 229 VAL A N 1
ATOM 645 C CA . VAL A 1 103 ? 9.19644 54.17821 12.07640 1.000 17.79932 229 VAL A CA 1
ATOM 646 C C . VAL A 1 103 ? 8.34023 54.49122 10.85322 1.000 18.00371 229 VAL A C 1
ATOM 647 O O . VAL A 1 103 ? 7.56910 53.66202 10.37058 1.000 18.10339 229 VAL A O 1
ATOM 651 N N . ARG A 1 104 ? 8.48812 55.71399 10.35017 1.000 18.21077 230 ARG A N 1
ATOM 652 C CA . ARG A 1 104 ? 7.75541 56.16239 9.17524 1.000 18.54139 230 ARG A CA 1
ATOM 653 C C . ARG A 1 104 ? 8.64163 57.11126 8.38642 1.000 18.25299 230 ARG A C 1
ATOM 654 O O . ARG A 1 104 ? 9.25595 58.00957 8.96883 1.000 18.32931 230 ARG A O 1
ATOM 662 N N . ILE A 1 105 ? 8.71439 56.90374 7.06956 1.000 18.02388 231 ILE A N 1
ATOM 663 C CA . ILE A 1 105 ? 9.46892 57.81595 6.22037 1.000 17.76819 231 ILE A CA 1
ATOM 664 C C . ILE A 1 105 ? 8.87900 59.21086 6.34852 1.000 17.65390 231 ILE A C 1
ATOM 665 O O . ILE A 1 105 ? 7.65666 59.39384 6.28459 1.000 17.83511 231 ILE A O 1
ATOM 670 N N . LYS A 1 106 ? 9.74618 60.19872 6.56042 1.000 17.47354 232 LYS A N 1
ATOM 671 C CA . LYS A 1 106 ? 9.29454 61.57403 6.70940 1.000 17.49535 232 LYS A CA 1
ATOM 672 C C . LYS A 1 106 ? 8.51459 62.01370 5.47798 1.000 17.49545 232 LYS A C 1
ATOM 673 O O . LYS A 1 106 ? 8.78467 61.57857 4.35613 1.000 17.51540 232 LYS A O 1
ATOM 679 N N . SER A 1 107 ? 7.52943 62.87891 5.69870 1.000 17.58414 233 SER A N 1
ATOM 680 C CA . SER A 1 107 ? 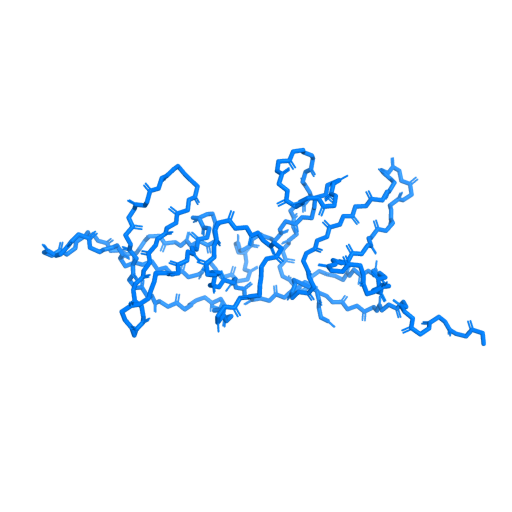6.74805 63.40543 4.59358 1.000 17.65435 233 SER A CA 1
ATOM 681 C C . SER A 1 107 ? 7.62560 64.26207 3.68305 1.000 17.50565 233 SER A C 1
ATOM 682 O O . SER A 1 107 ? 8.75552 64.62889 4.02012 1.000 17.44425 233 SER A O 1
ATOM 685 N N . ALA A 1 108 ? 7.08464 64.57265 2.50208 1.000 17.53617 234 ALA A N 1
ATOM 686 C CA . ALA A 1 108 ? 7.78273 65.43679 1.55920 1.000 17.43215 234 ALA A CA 1
ATOM 687 C C . ALA A 1 108 ? 8.09899 66.79854 2.15867 1.000 17.48586 234 ALA A C 1
ATOM 688 O O . ALA A 1 108 ? 9.03838 67.45786 1.70237 1.000 17.54401 234 ALA A O 1
ATOM 690 N N . LYS A 1 109 ? 7.32861 67.23897 3.15815 1.000 17.57283 235 LYS A N 1
ATOM 691 C CA . LYS A 1 109 ? 7.63158 68.49724 3.83093 1.000 17.72915 235 LYS A CA 1
ATOM 692 C C . LYS A 1 109 ? 8.93022 68.40110 4.62219 1.000 17.25142 235 LYS A C 1
ATOM 693 O O . LYS A 1 109 ? 9.70288 69.36400 4.67603 1.000 17.16895 235 LYS A O 1
ATOM 699 N N . ASP A 1 110 ? 9.19293 67.24300 5.23261 1.000 17.10108 236 ASP A N 1
ATOM 700 C CA . ASP A 1 110 ? 10.29159 67.09237 6.17430 1.000 16.97799 236 ASP A CA 1
ATOM 701 C C . ASP A 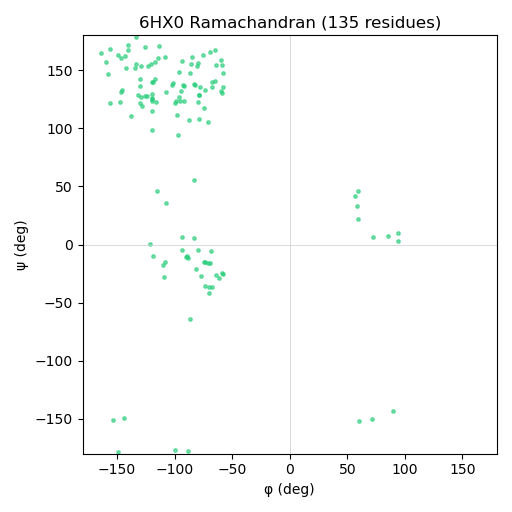1 110 ? 11.44147 66.23805 5.66284 1.000 16.62644 236 ASP A C 1
ATOM 702 O O . ASP A 1 110 ? 12.53588 66.31528 6.22728 1.000 16.61630 236 ASP A O 1
ATOM 707 N N . LEU A 1 111 ? 11.22947 65.43047 4.62670 1.000 16.49086 237 LEU A N 1
ATOM 708 C CA . LEU A 1 111 ? 12.29469 64.57497 4.12097 1.000 14.26771 237 LEU A CA 1
ATOM 709 C C . LEU A 1 111 ? 13.40823 65.41019 3.50034 1.000 15.11537 237 LEU A C 1
ATOM 710 O O . LEU A 1 111 ? 13.15471 66.40793 2.82039 1.000 15.11650 237 LEU A O 1
ATOM 715 N N . ARG A 1 112 ? 14.65064 64.99807 3.74564 1.000 15.16402 238 ARG A N 1
ATOM 716 C CA . ARG A 1 112 ? 15.82683 65.66986 3.21025 1.000 15.25899 238 ARG A CA 1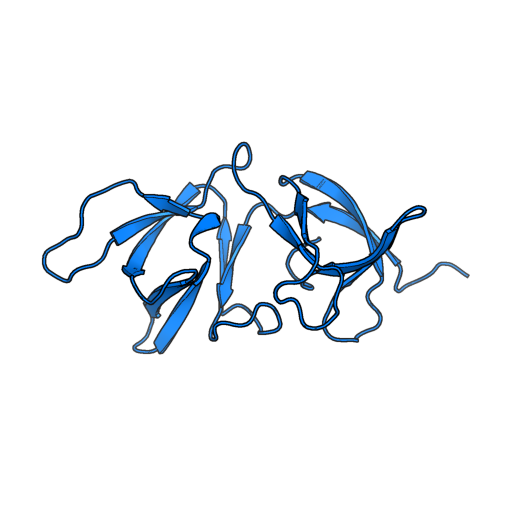
ATOM 717 C C . ARG A 1 112 ? 16.71806 64.64069 2.53285 1.000 15.19697 238 ARG A C 1
ATOM 718 O O . ARG A 1 112 ? 17.08217 63.63275 3.14635 1.000 15.26260 238 ARG A O 1
ATOM 726 N N . ILE A 1 113 ? 17.06826 64.89691 1.28257 1.000 13.80136 239 ILE A N 1
ATOM 727 C CA . ILE A 1 113 ? 17.84660 63.97409 0.45829 1.000 14.18461 239 ILE A CA 1
ATOM 728 C C . ILE A 1 113 ? 19.24900 64.54621 0.29720 1.000 13.68331 239 ILE A C 1
ATOM 729 O O . ILE A 1 113 ? 19.38778 65.72720 -0.03858 1.000 14.04112 239 ILE A O 1
ATOM 734 N N . PRO A 1 114 ? 20.29856 63.76076 0.52371 1.000 13.65596 240 PRO A N 1
ATOM 735 C CA . PRO A 1 114 ? 21.66082 64.30099 0.51015 1.000 13.67564 240 PRO A CA 1
ATOM 736 C C . PRO A 1 114 ? 22.29246 64.34909 -0.87225 1.000 14.89367 240 PRO A C 1
ATOM 737 O O . PRO A 1 114 ? 21.94499 63.59511 -1.78240 1.000 14.98880 240 PRO A O 1
ATOM 741 N N . VAL A 1 115 ? 23.24795 65.26853 -1.00949 1.000 14.89082 241 VAL A N 1
ATOM 742 C CA . VAL A 1 115 ? 24.06824 65.41426 -2.20995 1.000 14.84392 241 VAL A CA 1
ATOM 743 C C . VAL A 1 115 ? 25.49381 65.66944 -1.73545 1.000 14.99150 241 VAL A C 1
ATOM 744 O O . VAL A 1 115 ? 25.78556 66.74097 -1.19322 1.000 15.10975 241 VAL A O 1
ATOM 748 N N . TRP A 1 116 ? 26.37706 64.69715 -1.93692 1.000 15.17367 242 TRP A N 1
ATOM 749 C CA . TRP A 1 116 ? 27.72453 64.74738 -1.38976 1.000 15.41749 242 TRP A CA 1
ATOM 750 C C . TRP A 1 116 ? 28.66912 65.52620 -2.29953 1.000 15.65467 242 TRP A C 1
ATOM 751 O O . TRP A 1 116 ? 28.40901 65.72847 -3.48770 1.000 15.56851 242 TRP A O 1
ATOM 762 N N . ASN A 1 117 ? 29.78894 65.95251 -1.71839 1.000 16.06791 243 ASN A N 1
ATOM 763 C CA . ASN A 1 117 ? 30.87879 66.57074 -2.45973 1.000 16.50243 243 ASN A CA 1
ATOM 764 C C . ASN A 1 117 ? 31.94027 65.56237 -2.88034 1.000 16.83790 243 ASN A C 1
ATOM 765 O O . ASN A 1 117 ? 32.98115 65.95907 -3.41244 1.000 17.10094 243 ASN A O 1
ATOM 770 N N . ASN A 1 118 ? 31.69956 64.27353 -2.65237 1.000 16.93940 244 ASN A N 1
ATOM 771 C CA . ASN A 1 118 ? 32.64286 63.21644 -2.98044 1.000 17.21532 244 ASN A CA 1
ATOM 772 C C . ASN A 1 118 ? 31.91025 62.07547 -3.67089 1.000 17.38089 244 ASN A C 1
ATOM 773 O O . ASN A 1 118 ? 30.71783 61.85327 -3.44348 1.000 17.20530 244 ASN A O 1
ATOM 778 N N . ILE A 1 119 ? 32.64015 61.34946 -4.52146 1.000 17.81927 245 ILE A N 1
ATOM 779 C CA . ILE A 1 119 ? 32.05607 60.22757 -5.24734 1.000 18.18169 245 ILE A CA 1
ATOM 780 C C . ILE A 1 119 ? 31.81708 59.01731 -4.36059 1.000 18.61885 245 ILE A C 1
ATOM 781 O O . ILE A 1 119 ? 31.08834 58.10216 -4.75969 1.000 18.57310 245 ILE A O 1
ATOM 786 N N . LYS A 1 120 ? 32.41157 58.98795 -3.16709 1.000 19.21834 246 LYS A N 1
ATOM 787 C CA . LYS A 1 120 ? 32.20994 57.89046 -2.23105 1.000 19.74078 246 LYS A CA 1
ATOM 788 C C . LYS A 1 120 ? 30.84708 57.93342 -1.55476 1.000 19.92134 246 LYS A C 1
ATOM 789 O O . LYS A 1 120 ? 30.44108 56.92922 -0.95986 1.000 20.10697 246 LYS A O 1
ATOM 795 N N . LEU A 1 121 ? 30.14203 59.06456 -1.62934 1.000 19.96952 247 LEU A N 1
ATOM 796 C CA . LEU A 1 121 ? 28.80345 59.20928 -1.05519 1.000 20.16292 247 LEU A CA 1
ATOM 797 C C . LEU A 1 121 ? 28.82385 58.94368 0.44979 1.000 20.42046 247 LEU A C 1
ATOM 798 O O . LEU A 1 121 ? 27.98597 58.21918 0.99017 1.000 20.38323 247 LEU A O 1
ATOM 803 N N . ASN A 1 122 ? 29.79869 59.54438 1.12944 1.000 20.80272 248 ASN A N 1
ATOM 804 C CA . ASN A 1 122 ? 29.97792 59.32225 2.56219 1.000 21.15422 248 ASN A CA 1
ATOM 805 C C . ASN A 1 122 ? 30.70588 60.51493 3.15923 1.000 21.18964 248 ASN A C 1
ATOM 806 O O . ASN A 1 122 ? 31.81704 60.83837 2.72747 1.000 21.25930 248 ASN A O 1
ATOM 811 N N . SER A 1 123 ? 30.08204 61.16125 4.13843 1.000 21.18688 249 SER A N 1
ATOM 812 C CA . SER A 1 123 ? 30.67485 62.26415 4.90818 1.000 21.30685 249 SER A CA 1
ATOM 813 C C . SER A 1 123 ? 31.02455 63.40910 3.95181 1.000 20.74000 249 SER A C 1
ATOM 814 O O . SER A 1 123 ? 30.38973 63.57523 2.90190 1.000 20.62477 249 SER A O 1
ATOM 817 N N . GLY A 1 124 ? 32.03492 64.20379 4.30572 1.000 20.54149 250 GLY A N 1
ATOM 818 C CA . GLY A 1 124 ? 32.38099 65.36435 3.51054 1.000 20.27743 250 GLY A CA 1
ATOM 819 C C . GLY A 1 124 ? 31.33128 66.45519 3.63853 1.000 20.12722 250 GLY A C 1
ATOM 820 O O . GLY A 1 124 ? 30.65834 66.59770 4.66368 1.000 20.14590 250 GLY A O 1
ATOM 821 N N . LYS A 1 125 ? 31.19536 67.24165 2.57534 1.000 20.07215 251 LYS A N 1
ATOM 822 C CA . LYS A 1 125 ? 30.16274 68.26407 2.49929 1.000 20.02662 251 LYS A CA 1
ATOM 823 C C . LYS A 1 125 ? 28.91660 67.68789 1.84243 1.000 19.54871 251 LYS A C 1
ATOM 824 O O . LYS A 1 125 ? 29.00181 66.97778 0.83701 1.000 19.72335 251 LYS A O 1
ATOM 830 N N . ILE A 1 126 ? 27.75761 67.99729 2.41726 1.000 18.99134 252 ILE A N 1
ATOM 831 C CA . ILE A 1 126 ? 26.48341 67.46465 1.95345 1.000 18.28449 252 ILE A CA 1
ATOM 832 C C . ILE A 1 126 ? 25.49023 68.60954 1.82223 1.000 17.95873 252 ILE A C 1
ATOM 833 O O . ILE A 1 126 ? 25.30863 69.39145 2.76205 1.000 18.13840 252 ILE A O 1
ATOM 838 N N . LYS A 1 127 ? 24.85577 68.70903 0.65779 1.000 17.48438 253 LYS A N 1
ATOM 839 C CA . LYS A 1 127 ? 23.73690 69.61578 0.44242 1.000 17.24155 253 LYS A CA 1
ATOM 840 C C . LYS A 1 127 ? 22.44843 68.81034 0.54778 1.000 13.95624 253 LYS A C 1
ATOM 841 O O . LYS A 1 127 ? 22.25668 67.84150 -0.19423 1.000 15.53093 253 LYS A O 1
ATOM 847 N N . TRP A 1 128 ? 21.57711 69.20220 1.47118 1.000 14.26009 254 TRP A N 1
ATOM 848 C CA . TRP A 1 128 ? 20.33629 68.48537 1.73080 1.000 14.23187 254 TRP A CA 1
ATOM 849 C C . TRP A 1 128 ? 19.19398 69.14091 0.96808 1.000 14.25262 254 TRP A C 1
ATOM 850 O O . TRP A 1 128 ? 18.97799 70.35176 1.08190 1.000 14.42387 254 TRP A O 1
ATOM 861 N N . TYR A 1 129 ? 18.46706 68.33884 0.19602 1.000 13.94218 255 TYR A N 1
ATOM 862 C CA . TYR A 1 129 ? 17.39773 68.82439 -0.66213 1.000 15.17340 255 TYR A CA 1
ATOM 863 C C . TYR A 1 129 ? 16.07465 68.19183 -0.26146 1.000 15.26192 255 TYR A C 1
ATOM 864 O O . TYR A 1 129 ? 16.01382 66.99849 0.04943 1.000 15.15816 255 TYR A O 1
ATOM 873 N N . ALA A 1 130 ? 15.01983 68.99538 -0.27443 1.000 15.57575 256 ALA A N 1
ATOM 874 C CA . ALA A 1 130 ? 13.68003 68.47360 -0.08783 1.000 15.79342 256 ALA A CA 1
ATOM 875 C C . ALA A 1 130 ? 13.17698 67.85873 -1.38982 1.000 15.86470 256 ALA A C 1
ATOM 876 O O . ALA A 1 130 ? 13.65800 68.19963 -2.47354 1.000 15.88328 256 ALA A O 1
ATOM 878 N N . PRO A 1 131 ? 12.22255 66.93092 -1.31080 1.000 15.99267 257 PRO A N 1
ATOM 879 C CA . PRO A 1 131 ? 11.66973 66.34218 -2.53559 1.000 16.13378 257 PRO A CA 1
ATOM 880 C C 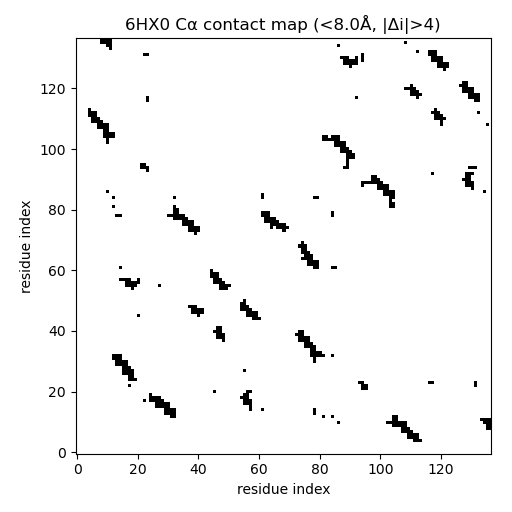. PRO A 1 131 ? 11.05746 67.39775 -3.44546 1.000 16.42856 257 PRO A C 1
ATOM 881 O O . PRO A 1 131 ? 10.64563 68.47190 -3.00029 1.000 16.66623 257 PRO A O 1
ATOM 885 N N . ASN A 1 132 ? 11.02119 67.07515 -4.74043 1.000 16.50584 258 ASN A N 1
ATOM 886 C CA . ASN A 1 132 ? 10.45338 67.88354 -5.81906 1.000 16.82393 258 ASN A CA 1
ATOM 887 C C . ASN A 1 132 ? 11.29192 69.10630 -6.16804 1.000 16.99178 258 ASN A C 1
ATOM 888 O O . ASN A 1 132 ? 10.85717 69.92711 -6.98390 1.000 17.35245 258 ASN A O 1
ATOM 893 N N . VAL A 1 133 ? 12.47815 69.25582 -5.58864 1.000 16.93550 259 VAL A N 1
ATOM 894 C CA . VAL A 1 133 ? 13.35312 70.37009 -5.93774 1.000 17.11316 259 VAL A CA 1
ATOM 895 C C . VAL A 1 133 ? 14.05933 70.04965 -7.24826 1.000 17.28374 259 VAL A C 1
ATOM 896 O O . VAL A 1 133 ? 14.66574 68.98249 -7.39715 1.000 17.16483 259 VAL A O 1
ATOM 900 N N . LYS A 1 134 ? 13.98404 70.97617 -8.20094 1.000 17.60707 260 LYS A N 1
ATOM 901 C CA . LYS A 1 134 ? 14.51141 70.73356 -9.53750 1.000 17.72485 260 LYS A CA 1
ATOM 902 C C . LYS A 1 134 ? 16.03509 70.76218 -9.53513 1.000 17.45938 260 LYS A C 1
ATOM 903 O O . LYS A 1 134 ? 16.65159 71.67348 -8.97473 1.000 17.63865 260 LYS A O 1
ATOM 909 N N . LEU A 1 135 ? 16.64028 69.76264 -10.17374 1.000 17.14557 261 LEU A N 1
ATOM 910 C CA . LEU A 1 135 ? 18.08713 69.66551 -10.28795 1.000 16.78156 261 LEU A CA 1
ATOM 911 C C . LEU A 1 135 ? 18.44998 69.12478 -11.66284 1.000 16.65411 261 LEU A C 1
ATOM 912 O O . LEU A 1 135 ? 17.68137 68.38122 -12.27748 1.000 16.65497 261 LEU A O 1
ATOM 917 N N . ALA A 1 136 ? 19.63266 69.50488 -12.13871 1.000 14.44159 262 ALA A N 1
ATOM 918 C CA . ALA A 1 136 ? 20.17356 69.01697 -13.39973 1.000 14.51467 262 ALA A CA 1
ATOM 919 C C . ALA A 1 136 ? 21.49071 68.30832 -13.12536 1.000 15.43997 262 ALA A C 1
ATOM 920 O O . ALA A 1 136 ? 22.39266 68.88509 -12.50872 1.000 15.46618 262 ALA A O 1
ATOM 922 N N . TRP A 1 137 ? 21.59971 67.06333 -13.58144 1.000 15.35804 263 TRP A N 1
ATOM 923 C CA . TRP A 1 137 ? 22.75226 66.22514 -13.28879 1.000 15.11846 263 TRP A CA 1
ATOM 924 C C . TRP A 1 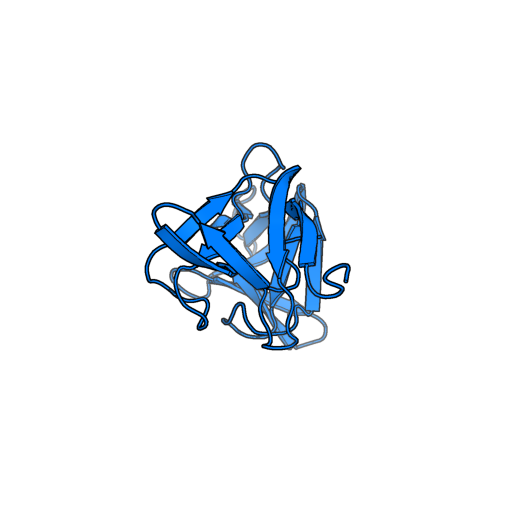137 ? 23.23401 65.54294 -14.56373 1.000 15.23855 263 TRP A C 1
ATOM 925 O O . TRP A 1 137 ? 22.65722 65.70368 -15.64358 1.000 14.59815 263 TRP A O 1
ATOM 936 N N . TYR A 1 138 ? 24.30787 64.76897 -14.42257 1.000 14.40279 264 TYR A N 1
ATOM 937 C CA . TYR A 1 138 ? 24.89390 64.00635 -15.51357 1.000 14.57307 264 TYR A CA 1
ATOM 938 C C . TYR A 1 138 ? 25.08941 62.56560 -15.06741 1.000 15.02046 264 TYR A C 1
ATOM 939 O O . TYR A 1 138 ? 25.54063 62.31010 -13.94731 1.000 14.99300 264 TYR A O 1
ATOM 948 N N . ASN A 1 139 ? 24.74563 61.62787 -15.94534 1.000 15.31192 265 ASN A N 1
ATOM 949 C CA . ASN A 1 139 ? 24.90055 60.19798 -15.68613 1.000 15.43174 265 ASN A CA 1
ATOM 950 C C . ASN A 1 139 ? 25.83452 59.63095 -16.75009 1.000 15.10691 265 ASN A C 1
ATOM 951 O O . ASN A 1 139 ? 25.40648 59.34148 -17.87145 1.000 16.23237 265 ASN A O 1
ATOM 956 N N . TYR A 1 140 ? 27.10756 59.47312 -16.39841 1.000 16.49482 266 TYR A N 1
ATOM 957 C CA . TYR A 1 140 ? 28.11862 58.92654 -17.29602 1.000 16.81194 266 TYR A CA 1
ATOM 958 C C . TYR A 1 140 ? 28.52127 57.51417 -16.88293 1.000 17.49630 266 TYR A C 1
ATOM 959 O O . TYR A 1 140 ? 29.68443 57.12353 -16.99622 1.000 17.96003 266 TYR A O 1
ATOM 968 N N . ARG A 1 141 ? 27.55318 56.74089 -16.38984 1.000 17.91863 267 ARG A N 1
ATOM 969 C CA . ARG A 1 141 ? 27.73392 55.33915 -16.01619 1.000 18.42572 267 ARG A CA 1
ATOM 970 C C . ARG A 1 141 ? 28.79741 55.14730 -14.93965 1.000 18.17430 267 ARG A C 1
ATOM 971 O O . ARG A 1 141 ? 29.34626 54.04990 -14.79646 1.000 18.35551 267 ARG A O 1
ATOM 979 N N . ARG A 1 142 ? 29.10548 56.19080 -14.17019 1.000 17.63341 268 ARG A N 1
ATOM 980 C CA . ARG A 1 142 ? 30.13283 56.08263 -13.14311 1.000 17.36155 268 ARG A CA 1
ATOM 981 C C . ARG A 1 142 ? 29.63342 55.40836 -11.87311 1.000 17.17675 268 ARG A C 1
ATOM 982 O O . ARG A 1 142 ? 30.43545 55.16450 -10.96572 1.000 17.15302 268 ARG A O 1
ATOM 990 N N . GLY A 1 143 ? 28.34415 55.08856 -11.79172 1.000 17.11416 269 GLY A N 1
ATOM 991 C CA . GLY A 1 143 ? 27.75491 54.56434 -10.57939 1.000 16.99811 269 GLY A CA 1
ATOM 992 C C . GLY A 1 143 ? 27.12353 55.60963 -9.68939 1.000 16.62003 269 GLY A C 1
ATOM 993 O O . GLY A 1 143 ? 26.64638 55.26750 -8.60046 1.000 16.64576 269 GLY A O 1
ATOM 994 N N . TYR A 1 144 ? 27.10700 56.86780 -10.11796 1.000 16.22870 270 TYR A N 1
ATOM 995 C CA . TYR A 1 144 ? 26.53116 57.95405 -9.34018 1.000 15.75825 270 TYR A CA 1
ATOM 996 C C . TYR A 1 144 ? 26.14340 59.06783 -10.30074 1.000 15.31873 270 TYR A C 1
ATOM 997 O O . TYR A 1 144 ? 26.51101 59.05680 -11.47816 1.000 15.32256 270 TYR A O 1
ATOM 1006 N N . LEU A 1 145 ? 25.39174 60.03066 -9.78193 1.000 14.97984 271 LEU A N 1
ATOM 1007 C CA . LEU A 1 145 ? 25.01538 61.21475 -10.53583 1.000 14.13414 271 LEU A CA 1
ATOM 1008 C C . LEU A 1 145 ? 25.97986 62.35001 -10.22109 1.000 15.11232 271 LEU A C 1
ATOM 1009 O O . LEU A 1 145 ? 26.51902 62.44103 -9.11624 1.000 15.06782 271 LEU A O 1
ATOM 1014 N N . GLU A 1 146 ? 26.20256 63.21113 -11.21002 1.000 15.24599 272 GLU A N 1
ATOM 1015 C CA . GLU A 1 146 ? 27.15531 64.30866 -11.09930 1.000 15.43381 272 GLU A CA 1
ATOM 1016 C C . GLU A 1 146 ? 26.41482 65.62360 -11.28470 1.000 15.51853 272 GLU A C 1
ATOM 1017 O O . GLU A 1 146 ? 25.76308 65.83215 -12.31286 1.000 15.70392 272 GLU A O 1
ATOM 1023 N N . LEU A 1 147 ? 26.51872 66.50616 -10.29448 1.000 15.52456 273 LEU A N 1
ATOM 1024 C CA . LEU A 1 147 ? 25.84578 67.79900 -10.31094 1.000 15.66482 273 LEU A CA 1
ATOM 1025 C C . LEU A 1 147 ? 26.89403 68.89809 -10.24052 1.000 15.90450 273 LEU A C 1
ATOM 1026 O O . LEU A 1 147 ? 27.71711 68.91613 -9.31921 1.000 15.89429 273 LEU A O 1
ATOM 1031 N N . TRP A 1 148 ? 26.86174 69.81072 -11.20650 1.000 16.29568 274 TRP A N 1
ATOM 1032 C CA . TRP A 1 148 ? 27.79830 70.92316 -11.23660 1.000 16.69842 274 TRP A CA 1
ATOM 1033 C C . TRP A 1 148 ? 27.20409 72.13509 -10.53280 1.000 17.18171 274 TRP A C 1
ATOM 1034 O O . TRP A 1 148 ? 26.02448 72.45526 -10.70416 1.000 17.21457 274 TRP A O 1
ATOM 1045 N N . TYR A 1 149 ? 28.03261 72.80551 -9.73759 1.000 17.65274 275 TYR A N 1
ATOM 1046 C CA . TYR A 1 149 ? 27.64028 74.00615 -9.02881 1.000 18.14333 275 TYR A CA 1
ATOM 1047 C C . TYR A 1 149 ? 28.59586 75.13742 -9.38190 1.000 18.94154 275 TYR A C 1
ATOM 1048 O O . TYR A 1 149 ? 29.81852 74.96461 -9.27554 1.000 19.03716 275 TYR A O 1
ATOM 1057 N N . PRO A 1 150 ? 28.08807 76.29641 -9.80705 1.000 19.66808 276 PRO A N 1
ATOM 1058 C CA . PRO A 1 150 ? 28.98882 77.37727 -10.24107 1.000 20.51495 276 PRO A CA 1
ATOM 1059 C C . PRO A 1 150 ? 29.92101 77.87402 -9.15087 1.000 21.48173 276 PRO A C 1
ATOM 1060 O O . PRO A 1 150 ? 31.02318 78.34205 -9.46134 1.000 21.68827 276 PRO A O 1
ATOM 1064 N N . ASN A 1 151 ? 29.51725 77.78752 -7.88145 1.000 22.16703 277 ASN A N 1
ATOM 1065 C CA . ASN A 1 151 ? 30.33294 78.27372 -6.77827 1.000 22.54097 277 ASN A CA 1
ATOM 1066 C C . ASN A 1 151 ? 30.94353 77.17064 -5.92791 1.000 22.63467 277 ASN A C 1
ATOM 1067 O O . ASN A 1 151 ? 31.85969 77.45375 -5.15022 1.000 23.14537 277 ASN A O 1
ATOM 1072 N N . ASP A 1 152 ? 30.46540 75.93186 -6.04923 1.000 22.03330 278 ASP A N 1
ATOM 1073 C CA . ASP A 1 152 ? 30.95019 74.83568 -5.22595 1.000 21.60885 278 ASP A CA 1
ATOM 1074 C C . ASP A 1 152 ? 31.59444 73.70614 -6.01460 1.000 21.06615 278 ASP A C 1
ATOM 1075 O O . ASP A 1 152 ? 32.20058 72.82032 -5.40150 1.000 21.38011 278 ASP A O 1
ATOM 1080 N N . GLY A 1 153 ? 31.48529 73.70411 -7.33984 1.000 20.43044 279 GLY A N 1
ATOM 1081 C CA . GLY A 1 153 ? 32.11629 72.67443 -8.14053 1.000 19.77132 279 GLY A CA 1
ATOM 1082 C C . GLY A 1 153 ? 31.24188 71.46054 -8.37539 1.000 19.19210 279 GLY A C 1
ATOM 1083 O O . GLY A 1 153 ? 30.02456 71.58416 -8.53869 1.000 19.13575 279 GLY A O 1
ATOM 1084 N N . TRP A 1 154 ? 31.85294 70.27886 -8.38968 1.000 18.82961 280 TRP A N 1
ATOM 1085 C CA . TRP A 1 154 ? 31.14657 69.03978 -8.68897 1.000 18.40380 280 TRP A CA 1
ATOM 1086 C C . TRP A 1 154 ? 30.64405 68.40357 -7.39862 1.000 18.00685 280 TRP A C 1
ATOM 1087 O O . TRP A 1 154 ? 31.43007 68.13688 -6.48301 1.000 18.02922 280 TRP A O 1
ATOM 1098 N N . TYR A 1 155 ? 29.33857 68.16101 -7.33245 1.000 17.56113 281 TYR A N 1
ATOM 1099 C CA . TYR A 1 155 ? 28.72071 67.41825 -6.24739 1.000 17.15674 281 TYR A CA 1
ATOM 1100 C C . TYR A 1 155 ? 28.02649 66.18916 -6.81879 1.000 16.94360 281 TYR A C 1
ATOM 1101 O O . TYR A 1 155 ? 27.65492 66.15236 -7.99477 1.000 17.00715 281 TYR A O 1
ATOM 1110 N N . TYR A 1 156 ? 27.85659 65.17442 -5.97504 1.000 16.72512 282 TYR A N 1
ATOM 1111 C CA . TYR A 1 156 ? 27.37828 63.87624 -6.42248 1.000 16.48279 282 TYR A CA 1
ATOM 1112 C C . TYR A 1 156 ? 26.28410 63.36174 -5.49874 1.000 16.45632 282 TYR A C 1
ATOM 1113 O O . TYR A 1 156 ? 26.20043 63.73227 -4.32554 1.000 16.50645 282 TYR A O 1
ATOM 1122 N N . THR A 1 157 ? 25.44325 62.49218 -6.05300 1.000 16.48287 283 THR A N 1
ATOM 1123 C CA . THR A 1 157 ? 24.40401 61.81673 -5.29199 1.000 16.52312 283 THR A CA 1
ATOM 1124 C C . THR A 1 157 ? 24.17149 60.44584 -5.91409 1.000 16.71728 283 THR A C 1
ATOM 1125 O O . THR A 1 157 ? 24.83444 60.05824 -6.88037 1.000 16.95827 283 THR A O 1
ATOM 1129 N N . ALA A 1 158 ? 23.21970 59.71027 -5.35165 1.000 16.71486 284 ALA A N 1
ATOM 1130 C CA . ALA A 1 158 ? 22.93416 58.36458 -5.81993 1.000 16.90562 284 ALA A CA 1
ATOM 1131 C C . ALA A 1 158 ? 22.05306 58.39856 -7.06269 1.000 17.22995 284 ALA A C 1
ATOM 1132 O O . ALA A 1 158 ? 21.28923 59.34227 -7.28545 1.000 17.37610 284 ALA A O 1
ATOM 1134 N N . GLU A 1 159 ? 22.16530 57.34395 -7.87544 1.000 17.47864 285 GLU A N 1
ATOM 1135 C CA . GLU A 1 159 ? 21.42900 57.29393 -9.13486 1.000 17.65061 285 GLU A CA 1
ATOM 1136 C C . GLU A 1 159 ? 19.92387 57.26802 -8.91195 1.000 17.50792 285 GLU A C 1
ATOM 1137 O O . GLU A 1 159 ? 19.16062 57.70413 -9.78067 1.000 17.82508 285 GLU A O 1
ATOM 1143 N N . TYR A 1 160 ? 19.47805 56.76752 -7.76383 1.000 17.15089 286 TYR A N 1
ATOM 1144 C CA . TYR A 1 160 ? 18.05605 56.65843 -7.47586 1.000 16.93683 286 TYR A CA 1
ATOM 1145 C C . TYR A 1 160 ? 17.47806 57.90295 -6.81570 1.000 16.55930 286 TYR A C 1
ATOM 1146 O O . TYR A 1 160 ? 16.25292 58.00818 -6.70075 1.000 16.64937 286 TYR A O 1
ATOM 1155 N N . PHE A 1 161 ? 18.31940 58.84693 -6.39089 1.000 16.38741 287 PHE A N 1
ATOM 1156 C CA . PHE A 1 161 ? 17.83688 60.00818 -5.65388 1.000 16.20930 287 PHE A CA 1
ATOM 1157 C C . PHE A 1 161 ? 17.26748 61.09753 -6.55341 1.000 16.38421 287 PHE A C 1
ATOM 1158 O O . PHE A 1 161 ? 16.49597 61.93342 -6.07143 1.000 16.33356 287 PHE A O 1
ATOM 1166 N N . LEU A 1 162 ? 17.62470 61.11450 -7.83581 1.000 16.66341 288 LEU A N 1
ATOM 1167 C CA . LEU A 1 162 ? 17.12558 62.11206 -8.77328 1.000 17.00612 288 LEU A CA 1
ATOM 1168 C C . LEU A 1 162 ? 16.49796 61.40676 -9.96508 1.000 17.47190 288 LEU A C 1
ATOM 1169 O O . LEU A 1 162 ? 17.12722 60.53845 -10.57768 1.000 17.58087 288 LEU A O 1
ATOM 1174 N N . LYS A 1 163 ? 15.26337 61.77858 -10.28870 1.000 17.81892 289 LYS A N 1
ATOM 1175 C CA . LYS A 1 163 ? 14.55467 61.18069 -11.41476 1.000 18.32014 289 LYS A CA 1
ATOM 1176 C C . LYS A 1 163 ? 13.90808 62.24931 -12.29062 1.000 18.63359 289 LYS A C 1
ATOM 1177 O O . LYS A 1 163 ? 13.91765 62.15069 -13.51700 1.000 18.92602 289 LYS A O 1
#

B-factor: mean 23.91, std 9.79, range [13.66, 92.9]